Protein AF-A0A842TSX2-F1 (afdb_monomer)

Secondary structure (DSSP, 8-state):
-PPEEEEEEEETT-SSPEEEEES-TTSBHHHHHHHHHHHHHHTT-HHHHHHHHHHHHHEEEEETTEEE-TTSBGGGS-PEEEEETTEEEEEEEEEEEE------

Solvent-accessible surface area (backbone atoms only — not comparable to full-atom values): 6025 Å² total; per-residue (Å²): 131,85,67,54,35,39,39,38,40,40,43,91,90,49,97,66,68,48,78,40,80,53,93,61,50,86,41,26,46,47,60,52,55,51,50,50,30,54,51,27,46,76,73,68,38,48,68,60,18,52,50,51,55,58,46,67,75,61,35,48,45,22,46,76,87,40,80,50,65,51,78,41,40,47,71,81,47,87,64,42,81,45,75,56,96,89,41,66,28,36,36,38,48,35,39,47,43,70,68,79,74,73,81,128

Mean predicted aligned error: 5.29 Å

Foldseek 3Di:
DDAWEWEWEAEPVDPDTDIDTDPDQQFFQLVRLLVVLVVCVVVVVPVVSVVSVVLSVFWFKDKPNHTDDRRDGRVVDDWDWDADPNGTHTYIYIYTHGPPPPDD

Sequence (104 aa):
MAKKTVIKIRFALSDEPIFLEVEDKSKSIKSILHNAVDKLEVLGMSHEAIQLSNVLKDHNIYIQGSQVNPDAILETLPLENKTVNEDEIEYAEVQLLREHRGGL

Radius of gyration: 13.97 Å; Cα contacts (8 Å, |Δi|>4): 163; chains: 1; bounding box: 31×25×49 Å

pLDDT: mean 86.88, std 11.41, range [40.19, 95.62]

Nearest PDB structures (foldseek):
  5fi4-assembly1_A  TM=5.823E-01  e=1.796E-01  Homo sapiens
  6vtm-assembly3_E  TM=3.976E-01  e=1.303E-01  Staphylococcus aureus subsp. aureus Mu50
  4nzl-assembly1_B  TM=3.557E-01  e=5.339E-01  Staphylococcus aureus subsp. aureus Mu50
  6vtm-assembly4_H  TM=3.807E-01  e=5.007E-01  Staphylococcus aureus subsp. aureus Mu50

Structure (mmCIF, N/CA/C/O backbone):
data_AF-A0A842TSX2-F1
#
_entry.id   AF-A0A842TSX2-F1
#
loop_
_atom_site.group_PDB
_atom_site.id
_atom_site.type_symbol
_atom_site.label_atom_id
_atom_site.label_alt_id
_atom_site.label_comp_id
_atom_site.label_asym_id
_atom_site.label_entity_id
_atom_site.label_seq_id
_atom_site.pdbx_PDB_ins_code
_atom_site.Cartn_x
_atom_site.Cartn_y
_atom_site.Cartn_z
_atom_site.occupancy
_atom_site.B_iso_or_equiv
_atom_site.auth_seq_id
_atom_site.auth_comp_id
_atom_site.auth_asym_id
_atom_site.auth_atom_id
_atom_site.pdbx_PDB_model_num
ATOM 1 N N . MET A 1 1 ? -14.585 6.446 16.695 1.00 51.47 1 MET A N 1
ATOM 2 C CA . MET A 1 1 ? -13.180 6.002 16.574 1.00 51.47 1 MET A CA 1
ATOM 3 C C . MET A 1 1 ? -12.912 5.754 15.103 1.00 51.47 1 MET A C 1
ATOM 5 O O . MET A 1 1 ? -13.763 5.150 14.462 1.00 51.47 1 MET A O 1
ATOM 9 N N . ALA A 1 2 ? -11.822 6.286 14.549 1.00 62.19 2 ALA A N 1
ATOM 10 C CA . ALA A 1 2 ? -11.420 5.941 13.186 1.00 62.19 2 ALA A CA 1
ATOM 11 C C . ALA A 1 2 ? -10.921 4.489 13.190 1.00 62.19 2 ALA A C 1
ATOM 13 O O . ALA A 1 2 ? -10.166 4.118 14.089 1.00 62.19 2 ALA A O 1
ATOM 14 N N . LYS A 1 3 ? -11.385 3.666 12.246 1.00 79.00 3 LYS A N 1
ATOM 15 C CA . LYS A 1 3 ? -10.914 2.284 12.122 1.00 79.00 3 LYS A CA 1
ATOM 16 C C . LYS A 1 3 ? -9.458 2.293 11.664 1.00 79.00 3 LYS A C 1
ATOM 18 O O . LYS A 1 3 ? -9.071 3.103 10.819 1.00 79.00 3 LYS A O 1
ATOM 23 N N . LYS A 1 4 ? -8.649 1.394 12.223 1.00 89.88 4 LYS A N 1
ATOM 24 C CA . LYS A 1 4 ? -7.258 1.217 11.801 1.00 89.88 4 LYS A CA 1
ATOM 25 C C . LYS A 1 4 ? -7.239 0.752 10.349 1.00 89.88 4 LYS A C 1
ATOM 27 O O . LYS A 1 4 ? -7.962 -0.175 10.002 1.00 89.88 4 LYS A O 1
ATOM 32 N N . THR A 1 5 ? -6.419 1.381 9.513 1.00 92.62 5 THR A N 1
ATOM 33 C CA . THR A 1 5 ? -6.278 1.000 8.103 1.00 92.62 5 THR A CA 1
ATOM 34 C C . THR A 1 5 ? -4.942 0.313 7.882 1.00 92.62 5 THR A C 1
ATOM 36 O O . THR A 1 5 ? -3.894 0.866 8.214 1.00 92.62 5 THR A O 1
ATOM 39 N N . VAL A 1 6 ? -4.971 -0.892 7.321 1.00 92.81 6 VAL A N 1
ATOM 40 C CA . VAL A 1 6 ? -3.786 -1.706 7.048 1.00 92.81 6 VAL A CA 1
ATOM 41 C C . VAL A 1 6 ? -3.733 -2.056 5.569 1.00 92.81 6 VAL A C 1
ATOM 43 O O . VAL A 1 6 ? -4.670 -2.618 5.004 1.00 92.81 6 VAL A O 1
ATOM 46 N N . ILE A 1 7 ? -2.602 -1.766 4.940 1.00 93.44 7 ILE A N 1
ATOM 47 C CA . ILE A 1 7 ? -2.305 -2.187 3.578 1.00 93.44 7 ILE A CA 1
ATOM 48 C C . ILE A 1 7 ? -1.309 -3.332 3.625 1.00 93.44 7 ILE A C 1
ATOM 50 O O . ILE A 1 7 ? -0.262 -3.243 4.264 1.00 93.44 7 ILE A O 1
ATOM 54 N N . LYS A 1 8 ? -1.618 -4.394 2.892 1.00 93.50 8 LYS A N 1
ATOM 55 C CA . LYS A 1 8 ? -0.681 -5.470 2.600 1.00 93.50 8 LYS A CA 1
ATOM 56 C C . LYS A 1 8 ? -0.095 -5.259 1.213 1.00 93.50 8 LYS A C 1
ATOM 58 O O . LYS A 1 8 ? -0.821 -5.338 0.228 1.00 93.50 8 LYS A O 1
ATOM 63 N N . ILE A 1 9 ? 1.206 -5.030 1.134 1.00 92.25 9 ILE A N 1
ATOM 64 C CA . ILE A 1 9 ? 1.937 -4.797 -0.108 1.00 92.25 9 ILE A CA 1
ATOM 65 C C . ILE A 1 9 ? 2.601 -6.106 -0.533 1.00 92.25 9 ILE A C 1
ATOM 67 O O . ILE A 1 9 ? 3.415 -6.674 0.195 1.00 92.25 9 ILE A O 1
ATOM 71 N N . ARG A 1 10 ? 2.259 -6.580 -1.728 1.00 89.12 10 ARG A N 1
ATOM 72 C CA . ARG A 1 10 ? 2.909 -7.700 -2.410 1.00 89.12 10 ARG A CA 1
ATOM 73 C C . ARG A 1 10 ? 3.653 -7.186 -3.632 1.00 89.12 10 ARG A C 1
ATOM 75 O O . ARG A 1 10 ? 3.102 -6.420 -4.423 1.00 89.12 10 ARG A O 1
ATOM 82 N N . PHE A 1 11 ? 4.880 -7.646 -3.820 1.00 84.94 11 PHE A N 1
ATOM 83 C CA . PHE A 1 11 ? 5.681 -7.318 -4.993 1.00 84.94 11 PHE A CA 1
ATOM 84 C C . PHE A 1 11 ? 6.579 -8.492 -5.372 1.00 84.94 11 PHE A C 1
ATOM 86 O O . PHE A 1 11 ? 6.952 -9.296 -4.525 1.00 84.94 11 PHE A O 1
ATOM 93 N N . ALA A 1 12 ? 6.925 -8.587 -6.656 1.00 74.62 12 ALA A N 1
ATOM 94 C CA . ALA A 1 12 ? 7.566 -9.766 -7.243 1.00 74.62 12 ALA A CA 1
ATOM 95 C C . ALA A 1 12 ? 8.978 -10.095 -6.710 1.00 74.62 12 ALA A C 1
ATOM 97 O O . ALA A 1 12 ? 9.504 -11.153 -7.034 1.00 74.62 12 ALA A O 1
ATOM 98 N N . LEU A 1 13 ? 9.602 -9.194 -5.944 1.00 72.62 13 LEU A N 1
ATOM 99 C CA . LEU A 1 13 ? 10.962 -9.362 -5.418 1.00 72.62 13 LEU A CA 1
ATOM 100 C C . LEU A 1 13 ? 11.009 -9.851 -3.960 1.00 72.62 13 LEU A C 1
ATOM 102 O O . LEU A 1 13 ? 12.107 -10.059 -3.453 1.00 72.62 13 LEU A O 1
ATOM 106 N N . SER A 1 14 ? 9.857 -10.044 -3.304 1.00 74.94 14 SER A N 1
ATOM 107 C CA . SER A 1 14 ? 9.781 -10.520 -1.919 1.00 74.94 14 SER A CA 1
ATOM 108 C C . SER A 1 14 ? 8.811 -11.689 -1.776 1.00 74.94 14 SER A C 1
ATOM 110 O O . SER A 1 14 ? 7.665 -11.619 -2.227 1.00 74.94 14 SER A O 1
ATOM 112 N N . ASP A 1 15 ? 9.265 -12.740 -1.094 1.00 74.94 15 ASP A N 1
ATOM 113 C CA . ASP A 1 15 ? 8.437 -13.885 -0.706 1.00 74.94 15 ASP A CA 1
ATOM 114 C C . ASP A 1 15 ? 7.476 -13.526 0.441 1.00 74.94 15 ASP A C 1
ATOM 116 O O . ASP A 1 15 ? 6.404 -14.124 0.581 1.00 74.94 15 ASP A O 1
ATOM 120 N N . GLU A 1 16 ? 7.820 -12.503 1.231 1.00 84.81 16 GLU A N 1
ATOM 121 C CA . GLU A 1 16 ? 7.008 -12.018 2.343 1.00 84.81 16 GLU A CA 1
ATOM 122 C C . GLU A 1 16 ? 6.305 -10.691 2.007 1.00 84.81 16 GLU A C 1
ATOM 124 O O . GLU A 1 16 ? 6.923 -9.756 1.482 1.00 84.81 16 GLU A O 1
ATOM 129 N N . PRO A 1 17 ? 4.996 -10.569 2.295 1.00 88.56 17 PRO A N 1
ATOM 130 C CA . PRO A 1 17 ? 4.278 -9.319 2.113 1.00 88.56 17 PRO A CA 1
ATOM 131 C C . PRO A 1 17 ? 4.647 -8.306 3.201 1.00 88.56 17 PRO A C 1
ATOM 133 O O . PRO A 1 17 ? 4.780 -8.654 4.373 1.00 88.56 17 PRO A O 1
ATOM 136 N N . ILE A 1 18 ? 4.693 -7.030 2.831 1.00 89.81 18 ILE A N 1
ATOM 137 C CA . ILE A 1 18 ? 4.909 -5.934 3.780 1.00 89.81 18 ILE A CA 1
ATOM 138 C C . ILE A 1 18 ? 3.554 -5.444 4.281 1.00 89.81 18 ILE A C 1
ATOM 140 O O . ILE A 1 18 ? 2.659 -5.157 3.486 1.00 89.81 18 ILE A O 1
ATOM 144 N N . PHE A 1 19 ? 3.397 -5.328 5.596 1.00 90.69 19 PHE A N 1
ATOM 145 C CA . PHE A 1 19 ? 2.195 -4.770 6.210 1.00 90.69 19 PHE A CA 1
ATOM 146 C C . PHE A 1 19 ? 2.462 -3.343 6.671 1.00 90.69 19 PHE A C 1
ATOM 148 O O . PHE A 1 19 ? 3.381 -3.090 7.446 1.00 90.69 19 PHE A O 1
ATOM 155 N N . LEU A 1 20 ? 1.636 -2.415 6.202 1.00 91.25 20 LEU A N 1
ATOM 156 C CA . LEU A 1 20 ? 1.743 -0.998 6.500 1.00 91.25 20 LEU A CA 1
ATOM 157 C C . LEU A 1 20 ? 0.457 -0.503 7.150 1.00 91.25 20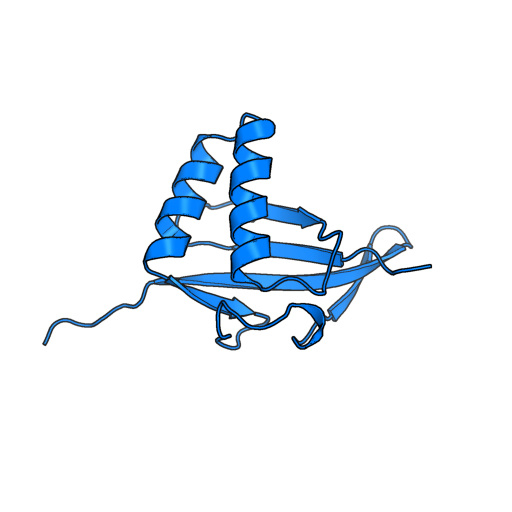 LEU A C 1
ATOM 159 O O . LEU A 1 20 ? -0.625 -0.628 6.582 1.00 91.25 20 LEU A O 1
ATOM 163 N N . GLU A 1 21 ? 0.587 0.127 8.310 1.00 92.19 21 GLU A N 1
ATOM 164 C CA . GLU A 1 21 ? -0.490 0.922 8.889 1.00 92.19 21 GLU A CA 1
ATOM 165 C C . GLU A 1 21 ? -0.529 2.313 8.245 1.00 92.19 21 GLU A C 1
ATOM 167 O O . GLU A 1 21 ? 0.486 3.019 8.185 1.00 92.19 21 GLU A O 1
ATOM 172 N N . VAL A 1 22 ? -1.710 2.693 7.756 1.00 92.19 22 VAL A N 1
ATOM 173 C CA . VAL A 1 22 ? -1.965 3.984 7.114 1.00 92.19 22 VAL A CA 1
ATOM 174 C C . VAL A 1 22 ? -2.702 4.892 8.086 1.00 92.19 22 VAL A C 1
ATOM 176 O O . VAL A 1 22 ? -3.852 4.648 8.439 1.00 92.19 22 VAL A O 1
ATOM 179 N N . GLU A 1 23 ? -2.026 5.965 8.487 1.00 89.38 23 GLU A N 1
ATOM 180 C CA . GLU A 1 23 ? -2.552 6.959 9.430 1.00 89.38 23 GLU A CA 1
ATOM 181 C C . GLU A 1 23 ? -3.492 7.974 8.759 1.00 89.38 23 G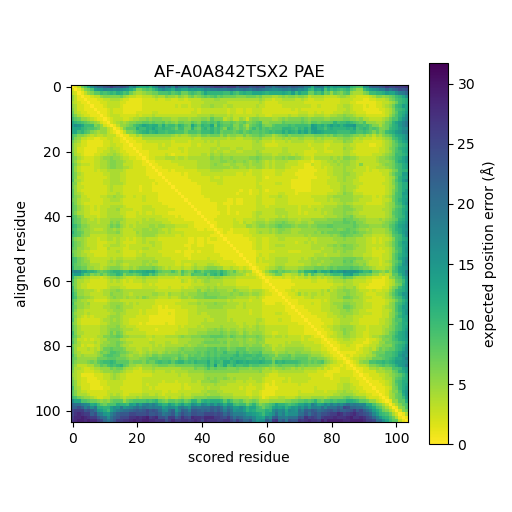LU A C 1
ATOM 183 O O . GLU A 1 23 ? -4.380 8.521 9.406 1.00 89.38 23 GLU A O 1
ATOM 188 N N . ASP A 1 24 ? -3.309 8.221 7.459 1.00 90.50 24 ASP A N 1
ATOM 189 C CA . ASP A 1 24 ? -4.041 9.236 6.702 1.00 90.50 24 ASP A CA 1
ATOM 190 C C . ASP A 1 24 ? -4.475 8.696 5.333 1.00 90.50 24 ASP A C 1
ATOM 192 O O . ASP A 1 24 ? -3.659 8.528 4.421 1.00 90.50 24 ASP A O 1
ATOM 196 N N . LYS A 1 25 ? -5.780 8.425 5.200 1.00 91.50 25 LYS A N 1
ATOM 197 C CA . LYS A 1 25 ? -6.400 7.897 3.974 1.00 91.50 25 LYS A CA 1
ATOM 198 C C . LYS A 1 25 ? -6.639 8.955 2.892 1.00 91.50 25 LYS A C 1
ATOM 200 O O . LYS A 1 25 ? -6.959 8.580 1.766 1.00 91.50 25 LYS A O 1
ATOM 205 N N . SER A 1 26 ? -6.453 10.240 3.202 1.00 93.88 26 SER A N 1
ATOM 206 C CA . SER A 1 26 ? -6.574 11.331 2.224 1.00 93.88 26 SER A CA 1
ATOM 207 C C . SER A 1 26 ? -5.346 11.455 1.314 1.00 93.88 26 SER A C 1
ATOM 209 O O . SER A 1 26 ? -5.321 12.265 0.389 1.00 93.88 26 SER A O 1
ATOM 211 N N . LYS A 1 27 ? -4.313 10.636 1.549 1.00 94.00 27 LYS A N 1
ATOM 212 C CA . LYS A 1 27 ? -3.107 10.576 0.720 1.00 94.00 27 LYS A CA 1
ATOM 213 C C . LYS A 1 27 ? -3.304 9.694 -0.508 1.00 94.00 27 LYS A C 1
ATOM 215 O O . LYS A 1 27 ? -4.081 8.737 -0.503 1.00 94.00 27 LYS A O 1
ATOM 220 N N . SER A 1 28 ? -2.539 10.002 -1.554 1.00 95.19 28 SER A N 1
ATOM 221 C CA . SER A 1 28 ? -2.483 9.159 -2.743 1.00 95.19 28 SER A CA 1
ATOM 222 C C . SER A 1 28 ? -1.768 7.839 -2.464 1.00 95.19 28 SER A C 1
ATOM 224 O O . SER A 1 28 ? -0.896 7.752 -1.591 1.00 95.19 28 SER A O 1
ATOM 226 N N . ILE A 1 29 ? -2.089 6.812 -3.249 1.00 94.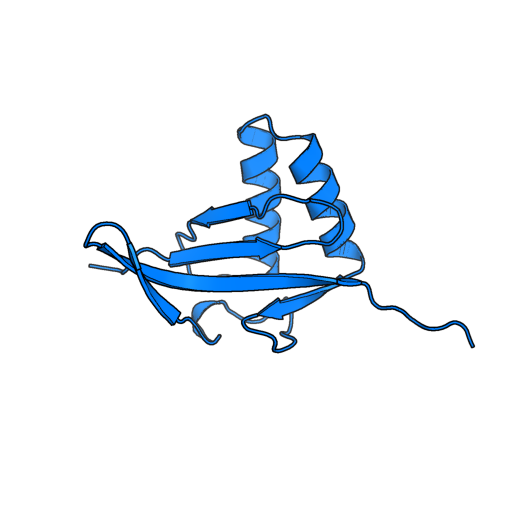06 29 ILE A N 1
ATOM 227 C CA . ILE A 1 29 ? -1.430 5.504 -3.163 1.00 94.06 29 ILE A CA 1
ATOM 228 C C . ILE A 1 29 ? 0.077 5.626 -3.362 1.00 94.06 29 ILE A C 1
ATOM 230 O O . ILE A 1 29 ? 0.847 5.044 -2.600 1.00 94.06 29 ILE A O 1
ATOM 234 N N . LYS A 1 30 ? 0.511 6.449 -4.315 1.00 92.50 30 LYS A N 1
ATOM 235 C CA . LYS A 1 30 ? 1.923 6.763 -4.529 1.00 92.50 30 LYS A CA 1
ATOM 236 C C . LYS A 1 30 ? 2.585 7.299 -3.260 1.00 92.50 30 LYS A C 1
ATOM 238 O O . LYS A 1 30 ? 3.632 6.794 -2.862 1.00 92.50 30 LYS A O 1
ATOM 243 N N . SER A 1 31 ? 1.986 8.290 -2.600 1.00 93.81 31 SER A N 1
ATOM 244 C CA . SER A 1 31 ? 2.539 8.859 -1.365 1.00 93.81 31 SER A CA 1
ATOM 245 C C . SER A 1 31 ? 2.578 7.848 -0.220 1.00 93.81 31 SER A C 1
ATOM 247 O O . SER A 1 31 ? 3.537 7.839 0.550 1.00 93.81 31 SER A O 1
ATOM 249 N N . ILE A 1 32 ? 1.569 6.984 -0.110 1.00 94.12 32 ILE A N 1
ATOM 250 C CA . ILE A 1 32 ? 1.524 5.929 0.909 1.00 94.12 32 ILE A CA 1
ATOM 251 C C . ILE A 1 32 ? 2.633 4.898 0.677 1.00 94.12 32 ILE A C 1
ATOM 253 O O . ILE A 1 32 ? 3.312 4.508 1.624 1.00 94.12 32 ILE A O 1
ATOM 257 N N . LEU A 1 33 ? 2.862 4.495 -0.572 1.00 93.75 33 LEU A N 1
ATOM 258 C CA . LEU A 1 33 ? 3.913 3.539 -0.921 1.00 93.75 33 LEU A CA 1
ATOM 259 C C . LEU A 1 33 ? 5.321 4.125 -0.751 1.00 93.75 33 LEU A C 1
ATOM 261 O O . LEU A 1 33 ? 6.208 3.415 -0.290 1.00 93.75 33 LEU A O 1
ATOM 265 N N . HIS A 1 34 ? 5.529 5.412 -1.042 1.00 93.44 34 HIS A N 1
ATOM 266 C CA . HIS A 1 34 ? 6.795 6.081 -0.718 1.00 93.44 34 HIS A CA 1
ATOM 267 C C . HIS A 1 34 ? 7.037 6.157 0.793 1.00 93.44 34 HIS A C 1
ATOM 269 O O . HIS A 1 34 ? 8.126 5.828 1.244 1.00 93.44 34 HIS A O 1
ATOM 275 N N . ASN A 1 35 ? 6.011 6.479 1.586 1.00 92.25 35 ASN A N 1
ATOM 276 C CA . ASN A 1 35 ? 6.118 6.444 3.047 1.00 92.25 35 ASN A CA 1
ATOM 277 C C . ASN A 1 35 ? 6.461 5.031 3.556 1.00 92.25 35 ASN A C 1
ATOM 279 O O . ASN A 1 35 ? 7.226 4.880 4.502 1.00 92.25 35 ASN A O 1
ATOM 283 N N . ALA A 1 36 ? 5.952 3.982 2.899 1.00 92.00 36 ALA A N 1
ATOM 284 C CA . ALA A 1 36 ? 6.333 2.608 3.212 1.00 92.00 36 ALA A CA 1
ATOM 285 C C . ALA A 1 36 ? 7.842 2.374 3.032 1.00 92.00 36 ALA A C 1
ATOM 287 O O . ALA A 1 36 ? 8.459 1.771 3.904 1.00 92.00 36 ALA A O 1
ATOM 288 N N . VAL A 1 37 ? 8.436 2.881 1.944 1.00 93.38 37 VAL A N 1
ATOM 289 C CA . VAL A 1 37 ? 9.892 2.827 1.717 1.00 93.38 37 VAL A CA 1
ATOM 290 C C . VAL A 1 37 ? 10.629 3.532 2.854 1.00 93.38 37 VAL A C 1
ATOM 292 O O . VAL A 1 37 ? 11.479 2.913 3.489 1.00 93.38 37 VAL A O 1
ATOM 295 N N . ASP A 1 38 ? 10.244 4.768 3.177 1.00 92.81 38 ASP A N 1
ATOM 296 C CA . ASP A 1 38 ? 10.884 5.554 4.240 1.00 92.81 38 ASP A CA 1
ATOM 297 C C . ASP A 1 38 ? 10.796 4.842 5.605 1.00 92.81 38 ASP A C 1
ATOM 299 O O . ASP A 1 38 ? 11.774 4.763 6.350 1.00 92.81 38 ASP A O 1
ATOM 303 N N . LYS A 1 39 ? 9.630 4.265 5.935 1.00 90.75 39 LYS A N 1
ATOM 304 C CA . LYS A 1 39 ? 9.431 3.496 7.175 1.00 90.75 39 LYS A CA 1
ATOM 305 C C . LYS A 1 39 ? 10.328 2.257 7.218 1.00 90.75 39 LYS A C 1
ATOM 307 O O . LYS A 1 39 ? 10.902 1.979 8.267 1.00 90.75 39 LYS A O 1
ATOM 312 N N . LEU A 1 40 ? 10.478 1.531 6.111 1.00 90.50 40 LEU A N 1
ATOM 313 C CA . LEU A 1 40 ? 11.362 0.361 6.043 1.00 90.50 40 LEU A CA 1
ATOM 314 C C . LEU A 1 40 ? 12.830 0.755 6.254 1.00 90.50 40 LEU A C 1
ATOM 316 O O . LEU A 1 40 ? 13.532 0.082 7.006 1.00 90.50 40 LEU A O 1
ATOM 320 N N . GLU A 1 41 ? 13.283 1.869 5.672 1.00 91.25 41 GLU A N 1
ATOM 321 C CA . GLU A 1 41 ? 14.643 2.380 5.894 1.00 91.25 41 GLU A CA 1
ATOM 322 C C . GLU A 1 41 ? 14.893 2.715 7.369 1.00 91.25 41 GLU A C 1
ATOM 324 O O . GLU A 1 41 ? 15.905 2.295 7.934 1.00 91.25 41 GLU A O 1
ATOM 329 N N . VAL A 1 42 ? 13.949 3.404 8.020 1.00 92.69 42 VAL A N 1
ATOM 330 C CA . VAL A 1 42 ? 14.035 3.759 9.449 1.00 92.69 42 VAL A CA 1
ATOM 331 C C . VAL A 1 42 ? 14.045 2.521 10.350 1.00 92.69 42 VAL A C 1
ATOM 333 O O . VAL A 1 42 ? 14.718 2.517 11.381 1.00 92.69 42 VAL A O 1
ATOM 336 N N . LEU A 1 43 ? 13.338 1.458 9.964 1.00 90.38 43 LEU A N 1
ATOM 337 C CA . LEU A 1 43 ? 13.312 0.183 10.688 1.00 90.38 43 LEU A CA 1
ATOM 338 C C . LEU A 1 43 ? 14.562 -0.684 10.450 1.00 90.38 43 LEU A C 1
ATOM 340 O O . LEU A 1 43 ? 14.661 -1.773 11.012 1.00 90.38 43 LEU A O 1
ATOM 344 N N . GLY A 1 44 ? 15.520 -0.227 9.637 1.00 90.56 44 GLY A N 1
ATOM 345 C CA . GLY A 1 44 ? 16.720 -0.991 9.287 1.00 90.56 44 GLY A CA 1
ATOM 346 C C . GLY A 1 44 ? 16.481 -2.082 8.237 1.00 90.56 44 GLY A C 1
ATOM 347 O O . GLY A 1 44 ? 17.371 -2.889 7.979 1.00 90.56 44 GLY A O 1
ATOM 348 N N . MET A 1 45 ? 15.310 -2.092 7.597 1.00 88.94 45 MET A N 1
ATOM 349 C CA . MET A 1 45 ? 14.925 -3.009 6.518 1.00 88.94 45 MET A CA 1
ATOM 350 C C . MET A 1 45 ? 15.339 -2.437 5.155 1.00 88.94 45 MET A C 1
ATOM 352 O O . MET A 1 45 ? 14.529 -2.237 4.246 1.00 88.94 45 MET A O 1
ATOM 356 N N . SER A 1 46 ? 16.623 -2.087 5.021 1.00 89.88 46 SER A N 1
ATOM 357 C CA . SER A 1 46 ? 17.134 -1.391 3.834 1.00 89.88 46 SER A CA 1
ATOM 358 C C . SER A 1 46 ? 17.014 -2.229 2.561 1.00 89.88 46 SER A C 1
ATOM 360 O O . SER A 1 46 ? 16.847 -1.674 1.478 1.00 89.88 46 SER A O 1
ATOM 362 N N . HIS A 1 47 ? 17.092 -3.558 2.663 1.00 89.00 47 HIS A N 1
ATOM 363 C CA . HIS A 1 47 ? 16.967 -4.432 1.500 1.00 89.00 47 HIS A CA 1
ATOM 364 C C . HIS A 1 47 ? 15.553 -4.365 0.910 1.00 89.00 47 HIS A C 1
ATOM 366 O O . HIS A 1 47 ? 15.391 -4.115 -0.284 1.00 89.00 47 HIS A O 1
ATOM 372 N N . GLU A 1 48 ? 14.538 -4.502 1.755 1.00 89.31 48 GLU A N 1
ATOM 373 C CA . GLU A 1 48 ? 13.121 -4.434 1.413 1.00 89.31 48 GLU A CA 1
ATOM 374 C C . GLU A 1 48 ? 12.742 -3.040 0.911 1.00 89.31 48 GLU A C 1
ATOM 376 O O . GLU A 1 48 ? 12.024 -2.918 -0.083 1.00 89.31 48 GLU A O 1
ATOM 381 N N . ALA A 1 49 ? 13.280 -1.986 1.533 1.00 91.62 49 ALA A N 1
ATOM 382 C CA . ALA A 1 49 ? 13.107 -0.610 1.073 1.00 91.62 49 ALA A CA 1
ATOM 383 C C . ALA A 1 49 ? 13.636 -0.411 -0.357 1.00 91.62 49 ALA A C 1
ATOM 385 O O . ALA A 1 49 ? 12.930 0.127 -1.215 1.00 91.62 49 ALA A O 1
ATOM 386 N N . ILE A 1 50 ? 14.851 -0.896 -0.647 1.00 90.69 50 ILE A N 1
ATOM 387 C CA . ILE A 1 50 ? 15.456 -0.826 -1.986 1.00 90.69 50 ILE A CA 1
ATOM 388 C C . ILE A 1 50 ? 14.626 -1.623 -2.995 1.00 90.69 50 ILE A C 1
ATOM 390 O O . ILE A 1 50 ? 14.360 -1.131 -4.095 1.00 90.69 50 ILE A O 1
ATOM 394 N N . GLN A 1 51 ? 14.201 -2.838 -2.642 1.00 89.00 51 GLN A N 1
ATOM 395 C CA . GLN A 1 51 ? 13.369 -3.659 -3.519 1.00 89.00 51 GLN A CA 1
ATOM 396 C C . GLN A 1 51 ? 12.042 -2.963 -3.838 1.00 89.00 51 GLN A C 1
ATOM 398 O O . GLN A 1 51 ? 11.704 -2.816 -5.014 1.00 89.00 51 GLN A O 1
ATOM 403 N N . LEU A 1 52 ? 11.325 -2.477 -2.822 1.00 89.88 52 LEU A N 1
ATOM 404 C CA . LEU A 1 52 ? 10.064 -1.761 -2.998 1.00 89.88 52 LEU A CA 1
ATOM 405 C C . LEU A 1 52 ? 10.258 -0.499 -3.848 1.00 89.88 52 LEU A C 1
ATOM 407 O O . LEU A 1 52 ? 9.528 -0.295 -4.815 1.00 89.88 52 LEU A O 1
ATOM 411 N N . SER A 1 53 ? 11.283 0.305 -3.559 1.00 90.88 53 SER A N 1
ATOM 412 C CA . SER A 1 53 ? 11.622 1.513 -4.324 1.00 90.88 53 SER A CA 1
ATOM 413 C C . SER A 1 53 ? 11.892 1.222 -5.804 1.00 90.88 53 SER A C 1
ATOM 415 O O . SER A 1 53 ? 11.446 1.968 -6.679 1.00 90.88 53 SER A O 1
ATOM 417 N N . ASN A 1 54 ? 12.572 0.115 -6.115 1.00 86.81 5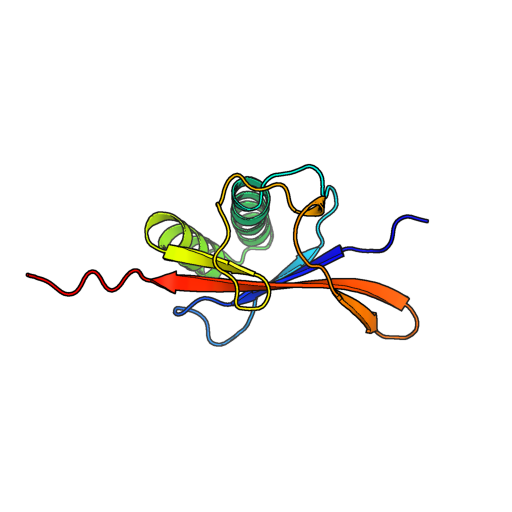4 ASN A N 1
ATOM 418 C CA . ASN A 1 54 ? 12.810 -0.307 -7.496 1.00 86.81 54 ASN A CA 1
ATOM 419 C C . ASN A 1 54 ? 11.521 -0.743 -8.195 1.00 86.81 54 ASN A C 1
ATOM 421 O O . ASN A 1 54 ? 11.295 -0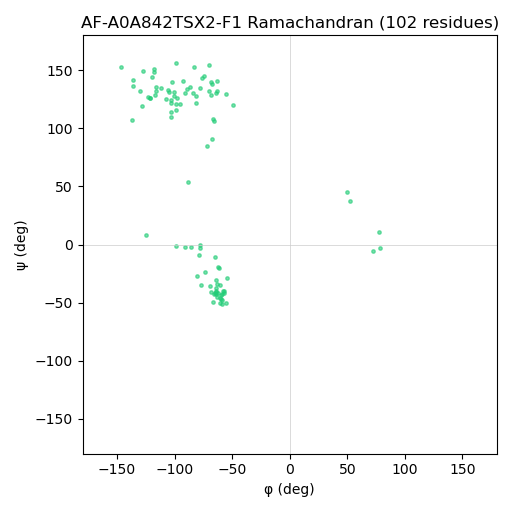.390 -9.351 1.00 86.81 54 ASN A O 1
ATOM 425 N N . VAL A 1 55 ? 10.653 -1.468 -7.493 1.00 86.19 55 VAL A N 1
ATOM 426 C CA . VAL A 1 55 ? 9.367 -1.906 -8.038 1.00 86.19 55 VAL A CA 1
ATOM 427 C C . VAL A 1 55 ? 8.464 -0.701 -8.334 1.00 86.19 55 VAL A C 1
ATOM 429 O O . VAL A 1 55 ? 7.873 -0.636 -9.409 1.00 86.19 55 VAL A O 1
ATOM 432 N N . LEU A 1 56 ? 8.412 0.304 -7.458 1.00 87.44 56 LEU A N 1
ATOM 433 C CA . LEU A 1 56 ? 7.551 1.484 -7.637 1.00 87.44 56 LEU A CA 1
ATOM 434 C C . LEU A 1 56 ? 7.849 2.316 -8.897 1.00 87.44 56 LEU A C 1
ATOM 436 O O . LEU A 1 56 ? 6.983 3.073 -9.329 1.00 87.44 56 LEU A O 1
ATOM 440 N N . LYS A 1 57 ? 9.043 2.197 -9.491 1.00 82.06 57 LYS A N 1
ATOM 441 C CA . LYS A 1 57 ? 9.423 2.960 -10.694 1.00 82.06 57 LYS A CA 1
ATOM 442 C C . LYS A 1 57 ? 8.808 2.407 -11.983 1.00 82.06 57 LYS A C 1
ATOM 444 O O . LYS A 1 57 ? 8.455 3.190 -12.857 1.00 82.06 57 LYS A O 1
ATOM 449 N N . ASP A 1 58 ? 8.658 1.084 -12.072 1.00 79.25 58 ASP A N 1
ATOM 450 C CA . ASP A 1 58 ? 8.398 0.375 -13.338 1.00 79.25 58 ASP A CA 1
ATOM 451 C C . ASP A 1 58 ? 7.137 -0.515 -13.314 1.00 79.25 58 ASP A C 1
ATOM 453 O O . ASP A 1 58 ? 6.923 -1.325 -14.221 1.00 79.25 58 ASP A O 1
ATOM 457 N N . HIS A 1 59 ? 6.329 -0.445 -12.250 1.00 82.88 59 HIS A N 1
ATOM 458 C CA . HIS A 1 59 ? 5.217 -1.376 -12.028 1.00 82.88 59 HIS A CA 1
ATOM 459 C C . HIS A 1 59 ? 3.868 -0.665 -11.962 1.00 82.88 59 HIS A C 1
ATOM 461 O O . HIS A 1 59 ? 3.729 0.426 -11.409 1.00 82.88 59 HIS A O 1
ATOM 467 N N . ASN A 1 60 ? 2.852 -1.343 -12.493 1.00 89.06 60 ASN A N 1
ATOM 468 C CA . ASN A 1 60 ? 1.463 -0.961 -12.314 1.00 89.06 60 ASN A CA 1
ATOM 469 C C . ASN A 1 60 ? 0.999 -1.359 -10.912 1.00 89.06 60 ASN A C 1
ATOM 471 O O . ASN A 1 60 ? 1.368 -2.416 -10.388 1.00 89.06 60 ASN A O 1
ATOM 475 N N . ILE A 1 61 ? 0.166 -0.507 -10.323 1.00 91.69 61 ILE A N 1
ATOM 476 C CA . ILE A 1 61 ? -0.373 -0.706 -8.983 1.00 91.69 61 ILE A CA 1
ATOM 477 C C . ILE A 1 61 ? -1.768 -1.301 -9.110 1.00 91.69 61 ILE A C 1
ATOM 479 O O . ILE A 1 61 ? -2.629 -0.746 -9.792 1.00 91.69 61 ILE A O 1
ATOM 483 N N . TYR A 1 62 ? -1.988 -2.420 -8.436 1.00 92.94 62 TYR A N 1
ATOM 484 C CA . TYR A 1 62 ? -3.280 -3.080 -8.344 1.00 92.94 62 TYR A CA 1
ATOM 485 C C . TYR A 1 62 ? -3.744 -3.073 -6.897 1.00 92.94 62 TYR A C 1
ATOM 487 O O . TYR A 1 62 ? -2.967 -3.380 -5.997 1.00 92.94 62 TYR A O 1
ATOM 495 N N . ILE A 1 63 ? -5.013 -2.754 -6.669 1.00 92.25 63 ILE A N 1
ATOM 496 C CA . ILE A 1 63 ? -5.661 -2.851 -5.362 1.00 92.25 63 ILE A CA 1
ATOM 497 C C . ILE A 1 63 ? -6.849 -3.778 -5.502 1.00 92.25 63 ILE A C 1
ATOM 499 O O . ILE A 1 63 ? -7.688 -3.568 -6.378 1.00 92.25 63 ILE A O 1
ATOM 503 N N . GLN A 1 64 ? -6.910 -4.815 -4.663 1.00 89.88 64 GLN A N 1
ATOM 504 C CA . GLN A 1 64 ? -7.994 -5.807 -4.713 1.00 89.88 64 GLN A CA 1
ATOM 505 C C . GLN A 1 64 ? -8.178 -6.386 -6.139 1.00 89.88 64 GLN A C 1
ATOM 507 O O . GLN A 1 64 ? -9.290 -6.585 -6.620 1.00 89.88 64 GLN A O 1
ATOM 512 N N . GLY A 1 65 ? -7.071 -6.587 -6.866 1.00 87.69 65 GLY A N 1
ATOM 513 C CA . GLY A 1 65 ? -7.065 -7.101 -8.243 1.00 87.69 65 GLY A CA 1
ATOM 514 C C . GLY A 1 65 ? -7.429 -6.092 -9.342 1.00 87.69 65 GLY A C 1
ATOM 515 O O . GLY A 1 65 ? -7.341 -6.436 -10.517 1.00 87.69 65 GLY A O 1
ATOM 516 N N . SER A 1 66 ? -7.783 -4.849 -9.004 1.00 90.00 66 SER A N 1
ATOM 517 C CA . SER A 1 66 ? -8.073 -3.790 -9.982 1.00 90.00 66 SER A CA 1
ATOM 518 C C . SER A 1 66 ? -6.883 -2.852 -10.140 1.00 90.00 66 SER A C 1
ATOM 520 O O . SER A 1 66 ? -6.344 -2.377 -9.143 1.00 90.00 66 SER A O 1
ATOM 522 N N . GLN A 1 67 ? -6.477 -2.560 -11.378 1.00 92.69 67 GLN A N 1
ATOM 523 C CA . GLN A 1 67 ? -5.436 -1.562 -11.632 1.00 92.69 67 GLN A CA 1
ATOM 524 C C . GLN A 1 67 ? -5.930 -0.182 -11.185 1.00 92.69 67 GLN A C 1
ATOM 526 O O . GLN A 1 67 ? -7.027 0.239 -11.556 1.00 92.69 67 GLN A O 1
ATOM 531 N N . VAL A 1 68 ? -5.120 0.528 -10.404 1.00 93.25 68 VAL A N 1
ATOM 532 C CA . VAL A 1 68 ? -5.439 1.864 -9.892 1.00 93.25 68 VAL A CA 1
ATOM 533 C C . VAL A 1 68 ? -4.450 2.898 -10.411 1.00 93.25 68 VAL A C 1
ATOM 535 O O . VAL A 1 68 ? -3.284 2.602 -10.675 1.00 93.25 68 VAL A O 1
ATOM 538 N N . ASN A 1 69 ? -4.916 4.140 -10.535 1.00 92.38 69 ASN A N 1
ATOM 539 C CA . ASN A 1 69 ? -4.027 5.270 -10.772 1.00 92.38 69 ASN A CA 1
ATOM 540 C C . ASN A 1 69 ? -3.169 5.500 -9.506 1.00 92.38 69 ASN A C 1
ATOM 542 O O . ASN A 1 69 ? -3.747 5.609 -8.424 1.00 92.38 69 ASN A O 1
ATOM 546 N N . PRO A 1 70 ? -1.828 5.600 -9.600 1.00 91.50 70 PRO A N 1
ATOM 547 C CA . PRO A 1 70 ? -0.971 5.906 -8.451 1.00 91.50 70 PRO A CA 1
ATOM 548 C C . PRO A 1 70 ? -1.347 7.189 -7.695 1.00 91.50 70 PRO A C 1
ATOM 550 O O . PRO A 1 70 ? -1.135 7.270 -6.485 1.00 91.50 70 PRO A O 1
ATOM 553 N N . ASP A 1 71 ? -1.929 8.172 -8.381 1.00 94.19 71 ASP A N 1
ATOM 554 C CA . ASP A 1 71 ? -2.379 9.433 -7.785 1.00 94.19 71 ASP A CA 1
ATOM 555 C C . ASP A 1 71 ? -3.795 9.345 -7.182 1.00 94.19 71 ASP A C 1
ATOM 557 O O . ASP A 1 71 ? -4.275 10.3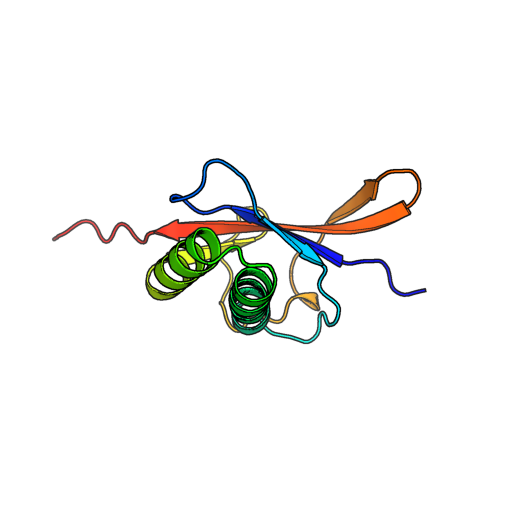14 -6.594 1.00 94.19 71 ASP A O 1
ATOM 561 N N . ALA A 1 72 ? -4.470 8.192 -7.286 1.00 94.31 72 ALA A N 1
ATOM 562 C CA . ALA A 1 72 ? -5.754 7.969 -6.630 1.00 94.31 72 ALA A CA 1
ATOM 563 C C . ALA A 1 72 ? -5.608 8.043 -5.105 1.00 94.31 72 ALA A C 1
ATOM 565 O O . ALA A 1 72 ? -4.632 7.552 -4.534 1.00 94.31 72 ALA A O 1
ATOM 566 N N . ILE A 1 73 ? -6.601 8.646 -4.453 1.00 95.62 73 ILE A N 1
ATOM 567 C CA . ILE A 1 73 ? -6.669 8.783 -2.996 1.00 95.62 73 ILE A CA 1
ATOM 568 C C . ILE A 1 73 ? -7.131 7.460 -2.379 1.00 95.62 73 ILE A C 1
ATOM 570 O O . ILE A 1 73 ? -8.092 6.872 -2.864 1.00 95.62 73 ILE A O 1
ATOM 574 N N . LEU A 1 74 ? -6.484 6.987 -1.308 1.00 93.19 74 LEU A N 1
ATOM 575 C CA . LEU A 1 74 ? -6.808 5.682 -0.713 1.00 93.19 74 LEU A CA 1
ATOM 576 C C . LEU A 1 74 ? -8.277 5.570 -0.284 1.00 93.19 74 LEU A C 1
ATOM 578 O O . LEU A 1 74 ? -8.889 4.524 -0.477 1.00 93.19 74 LEU A O 1
ATOM 582 N N . GLU A 1 75 ? -8.847 6.632 0.286 1.00 92.50 75 GLU A N 1
ATOM 583 C CA . GLU A 1 75 ? -10.234 6.622 0.769 1.00 92.50 75 GLU A CA 1
ATOM 584 C C . GLU A 1 75 ? -11.282 6.384 -0.331 1.00 92.50 75 GLU A C 1
ATOM 586 O O . GLU A 1 75 ? -12.406 5.998 -0.021 1.00 92.50 75 GLU A O 1
ATOM 591 N N . THR A 1 76 ? -10.930 6.605 -1.603 1.00 92.38 76 THR A N 1
ATOM 592 C CA . THR A 1 76 ? -11.840 6.405 -2.742 1.00 92.38 76 THR A CA 1
ATOM 593 C C . THR A 1 76 ? -11.754 4.997 -3.329 1.00 92.38 76 THR A C 1
ATOM 595 O O . THR A 1 76 ? -12.490 4.667 -4.260 1.00 92.38 76 THR A O 1
ATOM 598 N N . LEU A 1 77 ? -10.863 4.159 -2.799 1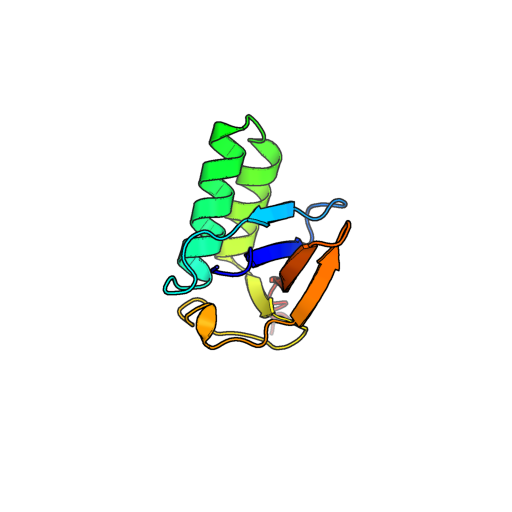.00 90.38 77 LEU A N 1
ATOM 599 C CA . LEU A 1 77 ? -10.579 2.822 -3.301 1.00 90.38 77 LEU A CA 1
ATOM 600 C C . LEU A 1 77 ? -11.322 1.757 -2.486 1.00 90.38 77 LEU A C 1
ATOM 602 O O . LEU A 1 77 ? -11.671 1.985 -1.327 1.00 90.38 77 LEU A O 1
ATOM 606 N N . PRO A 1 78 ? -11.581 0.575 -3.072 1.00 86.62 78 PRO A N 1
ATOM 607 C CA . PRO A 1 78 ? -12.278 -0.493 -2.370 1.00 86.62 78 PRO A CA 1
ATOM 608 C C . PRO A 1 78 ? -11.420 -1.035 -1.217 1.00 86.62 78 PRO A C 1
ATOM 610 O O . PRO A 1 78 ? -10.433 -1.740 -1.437 1.00 86.62 78 PRO A O 1
ATOM 613 N N . LEU A 1 79 ? -11.818 -0.713 0.017 1.00 91.44 79 LEU A N 1
ATOM 614 C CA . LEU A 1 79 ? -11.266 -1.277 1.250 1.00 91.44 79 LEU A CA 1
ATOM 615 C C . LEU A 1 79 ? -12.221 -2.337 1.811 1.00 91.44 79 LEU A C 1
ATOM 617 O O . LEU A 1 79 ? -13.440 -2.166 1.815 1.00 91.44 79 LEU A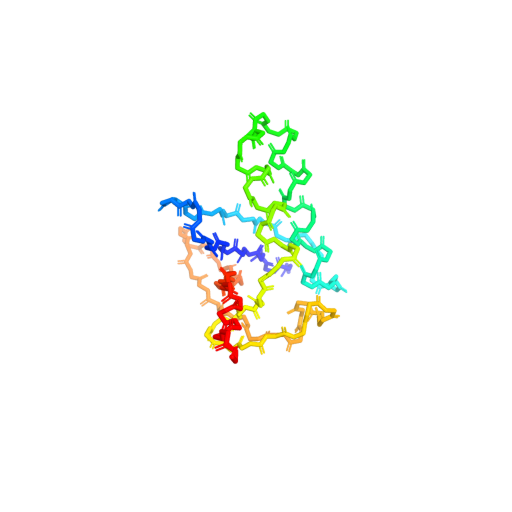 O 1
ATOM 621 N N . GLU A 1 80 ? -11.667 -3.431 2.317 1.00 92.06 80 GLU A N 1
ATOM 622 C CA . GLU A 1 80 ? -12.412 -4.476 3.018 1.00 92.06 80 GLU A CA 1
ATOM 623 C C . GLU A 1 80 ? -12.400 -4.208 4.521 1.00 92.06 80 GLU A C 1
ATOM 625 O O . GLU A 1 80 ? -11.364 -3.860 5.075 1.00 92.06 80 GLU A O 1
ATOM 630 N N . ASN A 1 81 ? -13.513 -4.440 5.217 1.00 92.56 81 ASN A N 1
ATOM 631 C CA . ASN A 1 81 ? -13.476 -4.521 6.677 1.00 92.56 81 ASN A CA 1
ATOM 632 C C . ASN A 1 81 ? -13.081 -5.948 7.085 1.00 92.56 81 ASN A C 1
ATOM 634 O O . ASN A 1 81 ? -13.669 -6.914 6.596 1.00 92.56 81 ASN A O 1
ATOM 638 N N . LYS A 1 82 ? -12.105 -6.091 7.983 1.00 90.56 82 LYS A N 1
ATOM 639 C CA . LYS A 1 82 ? -11.689 -7.372 8.570 1.00 90.56 82 LYS A CA 1
ATOM 640 C C . LYS A 1 82 ? -11.683 -7.281 10.084 1.00 90.56 82 LYS A C 1
ATOM 642 O O . LYS A 1 82 ? -11.389 -6.228 10.634 1.00 90.56 82 LYS A O 1
ATOM 647 N N . THR A 1 83 ? -11.954 -8.399 10.744 1.00 90.88 83 THR A N 1
ATOM 648 C CA . THR A 1 83 ? -11.797 -8.517 12.195 1.00 90.88 83 THR A CA 1
ATOM 649 C C . THR A 1 83 ? -10.518 -9.288 12.488 1.00 90.88 83 THR A C 1
ATOM 651 O O . THR A 1 83 ? -10.358 -10.418 12.024 1.00 90.88 83 THR A O 1
ATOM 654 N N . VAL A 1 84 ? -9.597 -8.686 13.236 1.00 86.06 84 VAL A N 1
ATOM 655 C CA . VAL A 1 84 ? -8.332 -9.303 13.657 1.00 86.06 84 VAL A CA 1
ATOM 656 C C . VA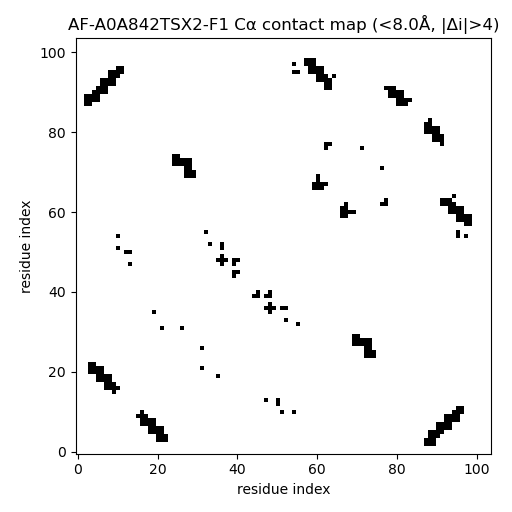L A 1 84 ? -8.223 -9.140 15.163 1.00 86.06 84 VAL A C 1
ATOM 658 O O . VAL A 1 84 ? -8.209 -8.017 15.643 1.00 86.06 84 VAL A O 1
ATOM 661 N N . ASN A 1 85 ? -8.146 -10.248 15.906 1.00 85.25 85 ASN A N 1
ATOM 662 C CA . ASN A 1 85 ? -8.091 -10.232 17.375 1.00 85.25 85 ASN A CA 1
ATOM 663 C C . ASN A 1 85 ? -9.189 -9.359 18.015 1.00 85.25 85 ASN A C 1
ATOM 665 O O . ASN A 1 85 ? -8.904 -8.578 18.910 1.00 85.25 85 ASN A O 1
ATOM 669 N N . GLU A 1 86 ? -10.429 -9.490 17.529 1.00 88.25 86 GLU A N 1
ATOM 670 C CA . GLU A 1 86 ? -11.608 -8.727 17.986 1.00 88.25 86 GLU A CA 1
ATOM 671 C C . GLU A 1 86 ? -11.641 -7.239 17.577 1.00 88.25 86 GLU A C 1
ATOM 673 O O . GLU A 1 86 ? -12.681 -6.600 17.727 1.00 88.25 86 GLU A O 1
ATOM 678 N N . ASP A 1 87 ? -10.585 -6.713 16.946 1.00 88.31 87 ASP A N 1
ATOM 679 C CA . ASP A 1 87 ? -10.559 -5.359 16.388 1.00 88.31 87 ASP A CA 1
ATOM 680 C C . ASP A 1 87 ? -11.048 -5.328 14.933 1.00 88.31 87 ASP A C 1
ATOM 682 O O . ASP A 1 87 ? -10.606 -6.115 14.090 1.00 88.31 87 ASP A O 1
ATOM 686 N N . GLU A 1 88 ? -11.926 -4.376 14.602 1.00 90.94 88 GLU A N 1
ATOM 687 C CA . GLU A 1 88 ? -12.281 -4.078 13.211 1.00 90.94 88 GLU A CA 1
ATOM 688 C C . GLU A 1 88 ? -11.235 -3.170 12.552 1.00 90.94 88 GLU A C 1
ATOM 690 O O . GLU A 1 88 ? -11.009 -2.030 12.971 1.00 90.94 88 GLU A O 1
ATOM 695 N N . ILE A 1 89 ? -10.654 -3.655 11.457 1.00 92.81 89 ILE A N 1
ATOM 696 C CA . ILE A 1 89 ? -9.697 -2.933 10.621 1.00 92.81 89 ILE A CA 1
ATOM 697 C C . ILE A 1 89 ? -10.241 -2.752 9.204 1.00 92.81 89 ILE A C 1
ATOM 699 O O . ILE A 1 89 ? -10.951 -3.609 8.678 1.00 92.81 89 ILE A O 1
ATOM 703 N N . GLU A 1 90 ? -9.866 -1.655 8.561 1.00 93.56 90 GLU A N 1
ATOM 704 C CA . GLU A 1 90 ? -9.961 -1.500 7.112 1.00 93.56 90 GLU A CA 1
ATOM 705 C C . GLU A 1 90 ? -8.699 -2.075 6.469 1.00 93.56 90 GLU A C 1
ATOM 707 O O . GLU A 1 90 ? -7.582 -1.857 6.939 1.00 93.56 90 GLU A O 1
ATOM 712 N N . TYR A 1 91 ? -8.870 -2.831 5.396 1.00 93.19 91 TYR A N 1
ATOM 713 C CA . TYR A 1 91 ? -7.824 -3.637 4.796 1.00 93.19 91 TYR A CA 1
ATOM 714 C C . TYR A 1 91 ? -7.829 -3.515 3.273 1.00 93.19 91 TYR A C 1
ATOM 716 O O . TYR A 1 91 ? -8.871 -3.624 2.627 1.00 93.19 91 TYR A O 1
ATOM 724 N N . ALA A 1 92 ? -6.644 -3.383 2.684 1.00 93.31 92 ALA A N 1
ATOM 725 C CA . ALA A 1 92 ? -6.451 -3.529 1.245 1.00 93.31 92 ALA A CA 1
ATOM 726 C C . ALA A 1 92 ? -5.214 -4.368 0.931 1.00 93.31 92 ALA A C 1
ATOM 728 O O . ALA A 1 92 ? -4.173 -4.237 1.575 1.00 93.31 92 ALA A O 1
ATOM 729 N N . GLU A 1 93 ? -5.316 -5.208 -0.101 1.00 93.25 93 GLU A N 1
ATOM 730 C CA . GLU A 1 93 ? -4.145 -5.829 -0.715 1.00 93.25 93 GLU A CA 1
ATOM 731 C C . GLU A 1 93 ? -3.706 -4.999 -1.924 1.00 93.25 93 GLU A C 1
ATOM 733 O O . GLU A 1 93 ? -4.479 -4.810 -2.866 1.00 93.25 93 GLU A O 1
ATOM 738 N N . VAL A 1 94 ? -2.465 -4.514 -1.876 1.00 93.31 94 VAL A N 1
ATOM 739 C CA . VAL A 1 94 ? -1.767 -3.846 -2.973 1.00 93.31 94 VAL A CA 1
ATOM 740 C C . VAL A 1 94 ? -0.827 -4.851 -3.623 1.00 93.31 94 VAL A C 1
ATOM 742 O O . VAL A 1 94 ? -0.000 -5.465 -2.949 1.00 93.31 94 VAL A O 1
ATOM 745 N N . GLN A 1 95 ? -0.919 -4.991 -4.938 1.00 91.44 95 GLN A N 1
ATOM 746 C CA . GLN A 1 95 ? -0.007 -5.792 -5.740 1.00 91.44 95 GLN A CA 1
ATOM 747 C C . GLN A 1 95 ? 0.724 -4.883 -6.724 1.00 91.44 95 GLN A C 1
ATOM 749 O O . GLN A 1 95 ? 0.105 -4.103 -7.448 1.00 91.44 95 GLN A O 1
ATOM 754 N N . LEU A 1 96 ? 2.049 -4.986 -6.746 1.00 89.44 96 LEU A N 1
ATOM 755 C CA . LEU A 1 96 ? 2.894 -4.277 -7.697 1.00 89.44 96 LEU A CA 1
ATOM 756 C C . LEU A 1 96 ? 3.348 -5.259 -8.776 1.00 89.44 96 LEU A C 1
ATOM 758 O O . LEU A 1 96 ? 4.145 -6.163 -8.512 1.00 89.44 96 LEU A O 1
ATOM 762 N N . LEU A 1 97 ? 2.817 -5.092 -9.987 1.00 85.12 97 LEU A N 1
ATOM 763 C CA . LEU A 1 97 ? 3.046 -5.997 -11.113 1.00 85.12 97 LEU A CA 1
ATOM 764 C C . LEU A 1 97 ? 3.778 -5.272 -12.240 1.00 85.12 97 LEU A C 1
ATOM 766 O O . LEU A 1 97 ? 3.412 -4.161 -12.626 1.00 85.12 97 LEU A O 1
ATOM 770 N N . ARG A 1 98 ? 4.831 -5.905 -12.764 1.00 77.19 98 ARG A N 1
ATOM 771 C CA . ARG A 1 98 ? 5.677 -5.309 -13.800 1.00 77.19 98 ARG A CA 1
ATOM 772 C C . ARG A 1 98 ? 4.878 -5.176 -15.087 1.00 77.19 98 ARG A C 1
ATOM 774 O O . ARG A 1 98 ? 4.192 -6.121 -15.476 1.00 77.19 98 ARG A O 1
ATOM 781 N N . GLU A 1 99 ? 5.015 -4.055 -15.793 1.00 67.75 99 GLU A N 1
ATOM 782 C CA . GLU A 1 99 ? 4.612 -4.037 -17.198 1.00 67.75 99 GLU A CA 1
ATOM 783 C C . GLU A 1 99 ? 5.535 -4.971 -17.985 1.00 67.75 99 GLU A C 1
ATOM 785 O O . GLU A 1 99 ? 6.682 -4.637 -18.286 1.00 67.75 99 GLU A O 1
ATOM 790 N N . HIS A 1 100 ? 5.032 -6.141 -18.379 1.00 54.59 100 HIS A N 1
ATOM 791 C CA . HIS A 1 100 ? 5.566 -6.810 -19.556 1.00 54.59 100 HIS A CA 1
ATOM 792 C C . HIS A 1 100 ? 5.111 -6.017 -20.779 1.00 54.59 100 HIS A C 1
ATOM 794 O O . HIS A 1 100 ? 4.116 -6.345 -21.422 1.00 54.59 100 HIS A O 1
ATOM 800 N N . ARG A 1 101 ? 5.861 -4.968 -21.129 1.00 51.88 101 ARG A N 1
ATOM 801 C CA . ARG A 1 101 ? 5.880 -4.513 -22.518 1.00 51.88 101 ARG A CA 1
ATOM 802 C C . ARG A 1 101 ? 6.566 -5.618 -23.307 1.00 51.88 101 ARG A C 1
ATOM 804 O O . ARG A 1 101 ? 7.791 -5.668 -23.368 1.00 51.88 101 ARG A O 1
ATOM 811 N N . GLY A 1 102 ? 5.771 -6.564 -23.807 1.00 44.50 102 GLY A N 1
ATOM 812 C CA . GLY A 1 102 ? 6.229 -7.500 -24.823 1.00 44.50 102 GLY A CA 1
ATOM 813 C C . GLY A 1 102 ? 6.892 -6.680 -25.921 1.00 44.50 102 GLY A C 1
ATOM 814 O O . GLY A 1 102 ? 6.279 -5.744 -26.436 1.00 44.50 102 GLY A O 1
ATOM 815 N N . GLY A 1 103 ? 8.172 -6.950 -26.172 1.00 40.19 103 GLY A N 1
ATOM 816 C CA . GLY A 1 103 ? 8.900 -6.303 -27.252 1.00 40.19 103 GLY A CA 1
ATOM 817 C C . GLY A 1 103 ? 8.142 -6.521 -28.557 1.00 40.19 103 GLY A C 1
ATOM 818 O O . GLY A 1 103 ? 7.729 -7.645 -28.842 1.00 40.19 103 GLY A O 1
ATOM 819 N N . LEU A 1 104 ? 7.917 -5.430 -29.288 1.00 40.94 104 LEU A N 1
ATOM 820 C CA . LEU A 1 104 ? 7.622 -5.488 -30.716 1.00 40.94 104 LEU A CA 1
ATOM 821 C C . LEU A 1 104 ? 8.848 -6.016 -31.465 1.00 40.94 104 LEU A C 1
ATOM 823 O O . LEU A 1 104 ? 9.973 -5.615 -31.081 1.00 40.94 104 LEU A O 1
#